Protein AF-A0AAE3JZM0-F1 (afdb_monomer_lite)

Radius of gyration: 17.24 Å; chains: 1; bounding box: 43×20×51 Å

Organism: NCBI:txid3083063

Foldseek 3Di:
DKDKDFADPPFDDKFKDKPRHTDDFDDDPRITIDDDDDDVPIDIDIDGDDDDDPDPVDPPPPPD

pLDDT: mean 84.32, std 13.66, range [38.88, 95.12]

InterPro domains:
  IPR049046 Non-reducing end beta-L-arabinofuranosidase-like, GH127 middle domain [PF20736] (2-50)

Sequence (64 aa):
MKLRICLPEWATDPLLTVNGKAVTPENDGCFVCTCIKMNAGTRVGLAFPLRAVPCRRFRHEKHA

Structure (mmCIF, N/CA/C/O backbone):
data_AF-A0AAE3JZM0-F1
#
_entry.id   AF-A0AAE3JZM0-F1
#
loop_
_atom_site.group_PDB
_atom_site.id
_atom_site.type_symbol
_atom_site.label_atom_id
_atom_site.label_alt_id
_atom_site.label_comp_id
_atom_site.label_asym_id
_atom_site.label_entity_id
_atom_site.label_seq_id
_atom_site.pdbx_PDB_ins_code
_atom_site.Cartn_x
_atom_site.Cartn_y
_atom_site.Cartn_z
_atom_site.occupancy
_atom_site.B_iso_or_equiv
_atom_site.auth_seq_id
_atom_site.auth_comp_id
_atom_site.auth_asym_id
_atom_site.auth_atom_id
_atom_site.pdbx_PDB_model_num
ATOM 1 N N . MET A 1 1 ? -5.555 0.488 17.378 1.00 85.19 1 MET A N 1
ATOM 2 C CA . MET A 1 1 ? -4.730 -0.686 17.013 1.00 85.19 1 MET A CA 1
ATOM 3 C C . MET A 1 1 ? -3.644 -0.212 16.056 1.00 85.19 1 MET A C 1
ATOM 5 O O . MET A 1 1 ? -3.907 0.722 15.304 1.00 85.19 1 MET A O 1
ATOM 9 N N . LYS A 1 2 ? -2.442 -0.800 16.087 1.00 90.38 2 LYS A N 1
ATOM 10 C CA . LYS A 1 2 ? -1.383 -0.491 15.113 1.00 90.38 2 LYS A CA 1
ATOM 11 C C . LYS A 1 2 ? -1.449 -1.514 13.978 1.00 90.38 2 LYS A C 1
ATOM 13 O O . LYS A 1 2 ? -1.209 -2.695 14.210 1.00 90.38 2 LYS A O 1
ATOM 18 N N . LEU A 1 3 ? -1.836 -1.073 12.782 1.00 91.88 3 LEU A N 1
ATOM 19 C CA . LEU A 1 3 ? -1.775 -1.888 11.571 1.00 91.88 3 LEU A CA 1
ATOM 20 C C . LEU A 1 3 ? -0.334 -1.865 11.059 1.00 91.88 3 LEU A C 1
ATOM 22 O O . LEU A 1 3 ? 0.251 -0.789 10.950 1.00 91.88 3 LEU A O 1
ATOM 26 N N . ARG A 1 4 ? 0.221 -3.042 10.759 1.00 94.19 4 ARG A N 1
ATOM 27 C CA . ARG A 1 4 ? 1.568 -3.215 10.202 1.00 94.19 4 ARG A CA 1
ATOM 28 C C . ARG A 1 4 ? 1.447 -3.994 8.900 1.00 94.19 4 ARG A C 1
ATOM 30 O O . ARG A 1 4 ? 0.900 -5.094 8.906 1.00 94.19 4 ARG A O 1
ATOM 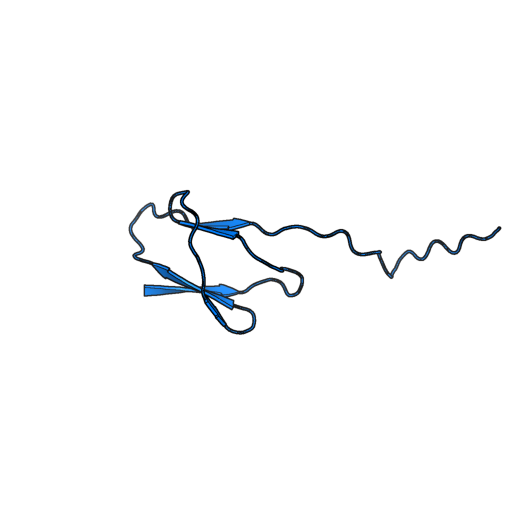37 N N . ILE A 1 5 ? 1.928 -3.426 7.801 1.00 92.44 5 ILE A N 1
ATOM 38 C CA . ILE A 1 5 ? 1.886 -4.041 6.473 1.00 92.44 5 ILE A CA 1
ATOM 39 C C . ILE A 1 5 ? 3.322 -4.234 6.001 1.00 92.44 5 ILE A C 1
ATOM 41 O O . ILE A 1 5 ? 4.073 -3.264 5.937 1.00 92.44 5 ILE A O 1
ATOM 45 N N . CYS A 1 6 ? 3.701 -5.474 5.692 1.00 92.31 6 CYS A N 1
ATOM 46 C CA . CYS A 1 6 ? 5.010 -5.770 5.115 1.00 92.31 6 CYS A CA 1
ATOM 47 C C . CYS A 1 6 ? 5.056 -5.272 3.669 1.00 92.31 6 CYS A C 1
ATOM 49 O O . CYS A 1 6 ? 4.135 -5.535 2.891 1.00 92.31 6 CYS A O 1
ATOM 51 N N . LEU A 1 7 ? 6.115 -4.554 3.321 1.00 90.06 7 LEU A N 1
ATOM 52 C CA . LEU A 1 7 ? 6.350 -4.058 1.982 1.00 90.06 7 LEU A CA 1
ATOM 53 C C . LEU A 1 7 ? 7.199 -5.037 1.171 1.00 90.06 7 LEU A C 1
ATOM 55 O O . LEU A 1 7 ? 8.148 -5.616 1.701 1.00 90.06 7 LEU A O 1
ATOM 59 N N . PRO A 1 8 ? 6.923 -5.169 -0.136 1.00 87.25 8 PRO A N 1
ATOM 60 C CA . PRO A 1 8 ? 7.898 -5.721 -1.063 1.00 87.25 8 PRO A CA 1
ATOM 61 C C . PRO A 1 8 ? 9.193 -4.901 -1.028 1.00 87.25 8 PRO A C 1
ATOM 63 O O . PRO A 1 8 ? 9.142 -3.678 -0.951 1.00 87.25 8 PRO A O 1
ATOM 66 N N . GLU A 1 9 ? 10.347 -5.549 -1.179 1.00 86.69 9 GLU A N 1
ATOM 67 C CA . GLU A 1 9 ? 11.659 -4.876 -1.127 1.00 86.69 9 GLU A CA 1
ATOM 68 C C . GLU A 1 9 ? 11.821 -3.750 -2.160 1.00 86.69 9 GLU A C 1
ATOM 70 O O . GLU A 1 9 ? 12.542 -2.783 -1.935 1.00 86.69 9 GLU A O 1
ATOM 75 N N . TRP A 1 10 ? 11.146 -3.865 -3.305 1.00 85.19 10 TRP A N 1
ATOM 76 C CA . TRP A 1 10 ? 11.190 -2.863 -4.372 1.00 85.19 10 TRP A CA 1
ATOM 77 C C . TRP A 1 10 ? 10.261 -1.669 -4.125 1.00 85.19 10 TRP A C 1
ATOM 79 O O . TRP A 1 10 ? 10.343 -0.676 -4.850 1.00 85.19 10 TRP A O 1
ATOM 89 N N . ALA A 1 11 ? 9.341 -1.767 -3.165 1.00 87.00 11 ALA A N 1
ATOM 90 C CA . ALA A 1 11 ? 8.331 -0.750 -2.937 1.00 87.00 11 ALA A CA 1
ATOM 91 C C . ALA A 1 11 ? 8.942 0.454 -2.214 1.00 87.00 11 ALA A C 1
ATOM 93 O O . ALA A 1 11 ? 9.324 0.381 -1.050 1.00 87.00 11 ALA A O 1
ATOM 94 N N . THR A 1 12 ? 8.989 1.588 -2.907 1.00 82.62 12 THR A N 1
ATOM 95 C CA . THR A 1 12 ? 9.428 2.877 -2.359 1.00 82.62 12 THR A CA 1
ATOM 96 C C . THR A 1 12 ? 8.252 3.840 -2.298 1.00 82.62 12 THR A C 1
ATOM 98 O O . THR A 1 12 ? 7.459 3.867 -3.238 1.00 82.62 12 THR A O 1
ATOM 101 N N . ASP A 1 13 ? 8.173 4.657 -1.248 1.00 85.00 13 ASP A N 1
ATOM 102 C CA . ASP A 1 1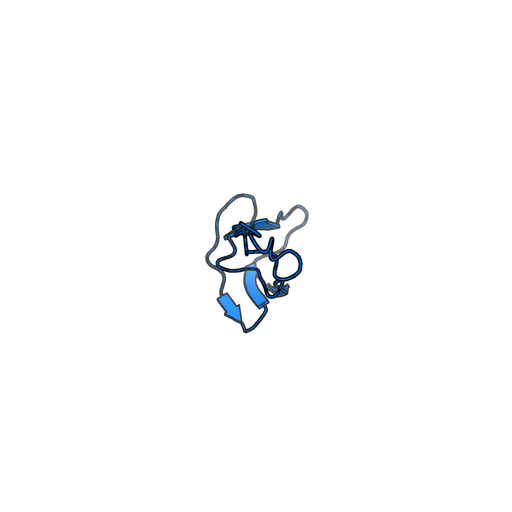3 ? 7.181 5.735 -1.094 1.00 85.00 13 ASP A CA 1
ATOM 103 C C . ASP A 1 13 ? 5.712 5.275 -1.248 1.00 85.00 13 ASP A C 1
ATOM 105 O O . ASP A 1 13 ? 4.979 5.775 -2.108 1.00 85.00 13 ASP A O 1
ATOM 109 N N . PRO A 1 14 ? 5.253 4.293 -0.449 1.00 89.06 14 PRO A N 1
ATOM 110 C CA . PRO A 1 14 ? 3.888 3.796 -0.539 1.00 89.06 14 PRO A CA 1
ATOM 111 C C . PRO A 1 14 ? 2.866 4.857 -0.131 1.00 89.06 14 PRO A C 1
ATOM 113 O O . PRO A 1 14 ? 2.981 5.491 0.919 1.00 89.06 14 PRO A O 1
ATOM 116 N N . LEU A 1 15 ? 1.798 4.980 -0.917 1.00 92.12 15 LEU A N 1
ATOM 117 C CA . LEU A 1 15 ? 0.639 5.780 -0.554 1.00 92.12 15 LEU A CA 1
ATOM 118 C C . LEU A 1 15 ? -0.368 4.899 0.185 1.00 92.12 15 LEU A C 1
ATOM 120 O O . LEU A 1 15 ? -0.970 3.993 -0.397 1.00 92.12 15 LEU A O 1
ATOM 124 N N . LEU A 1 16 ? -0.564 5.188 1.470 1.00 93.25 16 LEU A N 1
ATOM 125 C CA . LEU A 1 16 ? -1.552 4.514 2.301 1.00 93.25 16 LEU A CA 1
ATOM 126 C C . LEU A 1 16 ? -2.837 5.342 2.381 1.00 93.25 16 LEU A C 1
ATOM 128 O O . LEU A 1 16 ? -2.812 6.549 2.628 1.00 93.25 16 LEU A O 1
ATOM 132 N N . THR A 1 17 ? -3.975 4.674 2.214 1.00 95.12 17 THR A N 1
ATOM 133 C CA . THR A 1 17 ? -5.302 5.276 2.357 1.00 95.12 17 THR A CA 1
ATOM 134 C C . THR A 1 17 ? -6.172 4.472 3.314 1.00 95.12 17 THR A C 1
ATOM 136 O O . THR A 1 17 ? -6.157 3.241 3.314 1.00 95.12 17 THR A O 1
ATOM 139 N N . VAL A 1 18 ? -6.969 5.173 4.119 1.00 94.12 18 VAL A N 1
ATOM 140 C CA . VAL A 1 18 ? -7.974 4.582 5.007 1.00 94.12 18 VAL A CA 1
ATOM 141 C C . VAL A 1 18 ? -9.316 5.218 4.686 1.00 94.12 18 VAL A C 1
ATOM 143 O O . VAL A 1 18 ? -9.471 6.436 4.758 1.00 94.12 18 VAL A O 1
ATOM 146 N N . ASN A 1 19 ? -10.291 4.398 4.291 1.00 94.44 19 ASN A N 1
ATOM 147 C CA . ASN A 1 19 ? -11.607 4.842 3.821 1.00 94.44 19 ASN A CA 1
ATOM 148 C C . ASN A 1 19 ? -11.510 5.928 2.728 1.00 94.44 19 ASN A C 1
ATOM 150 O O . ASN A 1 19 ? -12.248 6.909 2.746 1.00 94.44 19 ASN A O 1
ATOM 154 N N . GLY A 1 20 ? -10.556 5.768 1.804 1.00 94.19 20 GLY A N 1
ATOM 155 C CA . GLY A 1 20 ? -10.323 6.694 0.690 1.00 94.19 20 GLY A CA 1
ATOM 156 C C . GLY A 1 20 ? -9.554 7.973 1.040 1.00 94.19 20 GLY A C 1
ATOM 157 O O . GLY A 1 20 ? -9.276 8.759 0.142 1.00 94.19 20 GLY A O 1
ATOM 158 N N . LYS A 1 21 ? -9.175 8.194 2.305 1.00 94.50 21 LYS A N 1
ATOM 159 C CA . LYS A 1 21 ? -8.355 9.345 2.714 1.00 94.50 21 LYS A CA 1
ATOM 160 C C . LYS A 1 21 ? -6.893 8.946 2.843 1.00 94.50 21 LYS A C 1
ATOM 162 O O . LYS A 1 21 ? -6.600 7.939 3.486 1.00 94.50 21 LYS A O 1
ATOM 167 N N . ALA A 1 22 ? -5.995 9.740 2.263 1.00 94.38 22 ALA A N 1
ATOM 168 C CA . ALA A 1 22 ? -4.559 9.571 2.445 1.00 94.38 22 ALA A CA 1
ATOM 169 C C . ALA A 1 22 ? -4.180 9.757 3.919 1.00 94.38 22 ALA A C 1
ATOM 171 O O . ALA A 1 22 ? -4.701 10.642 4.601 1.00 94.38 22 ALA A O 1
ATOM 172 N N . VAL A 1 23 ? -3.282 8.906 4.398 1.00 92.88 23 VAL A N 1
ATOM 173 C CA . VAL A 1 23 ? -2.721 8.975 5.746 1.00 92.88 23 VAL A CA 1
ATOM 174 C C . VAL A 1 23 ? -1.204 8.958 5.650 1.00 92.88 23 VAL A C 1
ATOM 176 O O . VAL A 1 23 ? -0.654 8.335 4.745 1.00 92.88 23 VAL A O 1
ATOM 179 N N . THR A 1 24 ? -0.532 9.617 6.588 1.00 90.94 24 THR A N 1
ATOM 180 C CA . THR A 1 24 ? 0.928 9.561 6.706 1.00 90.94 24 THR A CA 1
ATOM 181 C C . THR A 1 24 ? 1.296 8.355 7.566 1.00 90.94 24 THR A C 1
ATOM 183 O O . THR A 1 24 ? 0.978 8.359 8.759 1.00 90.94 24 THR A O 1
ATOM 186 N N . PRO A 1 25 ? 1.897 7.295 7.001 1.00 89.50 25 PRO A N 1
ATOM 187 C CA . PRO A 1 25 ? 2.330 6.166 7.801 1.00 89.50 25 PRO A CA 1
ATOM 188 C C . PRO A 1 25 ? 3.695 6.414 8.454 1.00 89.50 25 PRO A C 1
ATOM 190 O O . PRO A 1 25 ? 4.470 7.271 8.037 1.00 89.50 25 PRO A O 1
ATOM 193 N N . GLU A 1 26 ? 3.999 5.598 9.455 1.00 90.75 26 GLU A N 1
ATOM 194 C CA . GLU A 1 26 ? 5.339 5.419 10.007 1.00 90.75 26 GLU A CA 1
ATOM 195 C C . GLU A 1 26 ? 6.047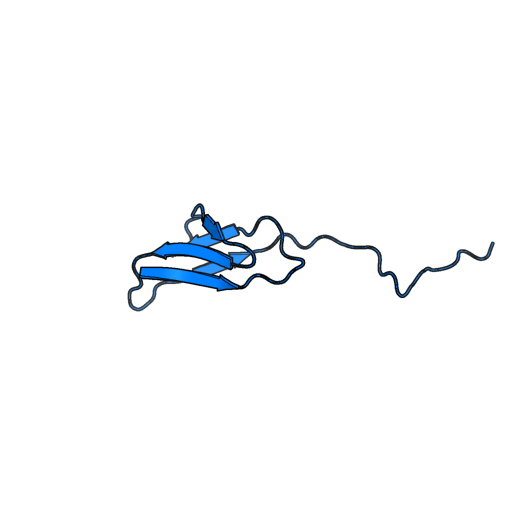 4.291 9.244 1.00 90.75 26 GLU A C 1
ATOM 197 O O . GLU A 1 26 ? 5.455 3.231 9.029 1.00 90.75 26 GLU A O 1
ATOM 202 N N . ASN A 1 27 ? 7.314 4.478 8.875 1.00 86.31 27 ASN A N 1
ATOM 203 C CA . ASN A 1 27 ? 8.144 3.403 8.327 1.00 86.31 27 ASN A CA 1
ATOM 204 C C . ASN A 1 27 ? 8.929 2.721 9.457 1.00 86.31 27 ASN A C 1
ATOM 206 O O . ASN A 1 27 ? 9.610 3.390 10.231 1.00 86.31 27 ASN A O 1
ATOM 210 N N . ASP A 1 28 ? 8.839 1.394 9.535 1.00 86.31 28 ASP A N 1
ATOM 211 C CA . ASP A 1 28 ? 9.515 0.535 10.514 1.00 86.31 28 ASP A CA 1
ATOM 212 C C . ASP A 1 28 ? 10.194 -0.628 9.772 1.00 86.31 28 ASP A C 1
ATOM 214 O O . ASP A 1 28 ? 9.602 -1.686 9.541 1.00 86.31 28 ASP A O 1
ATOM 218 N N . GLY A 1 29 ? 11.424 -0.398 9.303 1.00 86.44 29 GLY A N 1
ATOM 219 C CA . GLY A 1 29 ? 12.153 -1.351 8.463 1.00 86.44 29 GLY A CA 1
ATOM 220 C C . GLY A 1 29 ? 11.405 -1.657 7.161 1.00 86.44 29 GLY A C 1
ATOM 221 O O . GLY A 1 29 ? 11.136 -0.759 6.369 1.00 86.44 29 GLY A O 1
ATOM 222 N N . CYS A 1 30 ? 11.049 -2.928 6.949 1.00 89.38 30 CYS A N 1
ATOM 223 C CA . CYS A 1 30 ? 10.256 -3.369 5.793 1.00 89.38 30 CYS A CA 1
ATOM 224 C C . CYS A 1 30 ? 8.742 -3.188 5.993 1.00 89.38 30 CYS A C 1
ATOM 226 O O . CYS A 1 30 ? 7.961 -3.685 5.187 1.00 89.38 30 CYS A O 1
ATOM 228 N N . PHE A 1 31 ? 8.299 -2.536 7.071 1.00 91.44 31 PHE A N 1
ATOM 229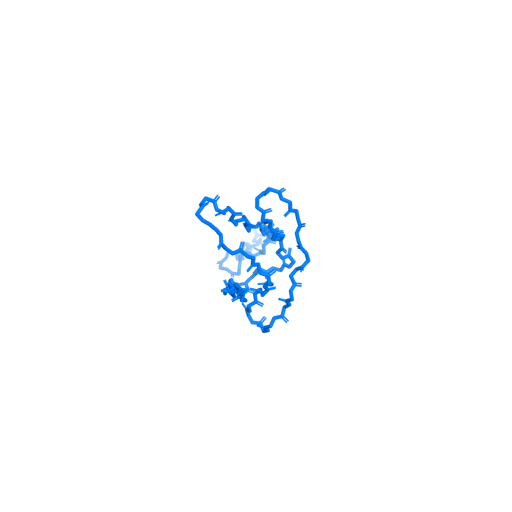 C CA . PHE A 1 31 ? 6.884 -2.367 7.378 1.00 91.44 31 PHE A CA 1
ATOM 230 C C . PHE A 1 31 ? 6.436 -0.918 7.262 1.00 91.44 31 PHE A C 1
ATOM 232 O O . PHE A 1 31 ? 7.084 0.004 7.753 1.00 91.44 31 PHE A O 1
ATOM 239 N N . VAL A 1 32 ? 5.238 -0.748 6.716 1.00 91.44 32 VAL A N 1
ATOM 240 C CA . VAL A 1 32 ? 4.445 0.472 6.853 1.00 91.44 32 VAL A CA 1
ATOM 241 C C . VAL A 1 32 ? 3.500 0.276 8.013 1.00 91.44 32 VAL A C 1
ATOM 243 O O . VAL A 1 32 ? 2.721 -0.681 8.060 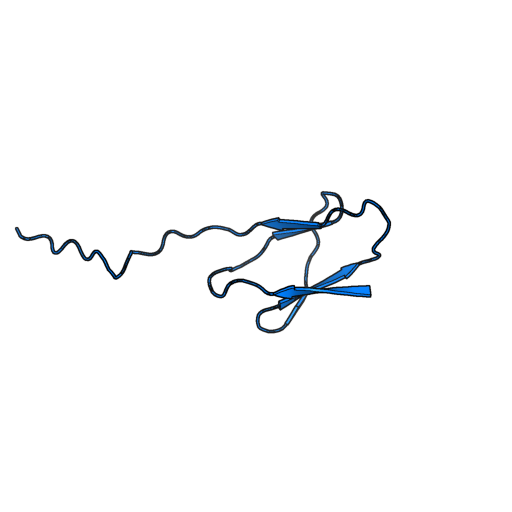1.00 91.44 32 VAL A O 1
ATOM 246 N N . CYS A 1 33 ? 3.565 1.200 8.954 1.00 92.25 33 CYS A N 1
ATOM 247 C CA . CYS A 1 33 ? 2.783 1.174 10.164 1.00 92.25 33 CYS A CA 1
ATOM 248 C C . CYS A 1 33 ? 1.833 2.365 10.217 1.00 92.25 33 CYS A C 1
ATOM 250 O O . CYS A 1 33 ? 2.177 3.484 9.852 1.00 92.25 33 CYS A O 1
ATOM 252 N N . THR A 1 34 ? 0.626 2.147 10.723 1.00 92.56 34 THR A N 1
ATOM 253 C CA . THR A 1 34 ? -0.290 3.249 11.017 1.00 92.56 34 THR A CA 1
ATOM 254 C C . THR A 1 34 ? -1.202 2.901 12.185 1.00 92.56 34 THR A C 1
ATOM 256 O O . THR A 1 34 ? -1.631 1.755 12.362 1.00 92.56 34 THR A O 1
ATOM 259 N N . CYS A 1 35 ? -1.493 3.894 13.015 1.00 91.81 35 CYS A N 1
ATOM 260 C CA . CYS A 1 35 ? -2.481 3.768 14.073 1.00 91.81 35 CYS A CA 1
ATOM 261 C C . CYS A 1 35 ? -3.868 4.009 13.481 1.00 91.81 35 CYS A C 1
ATOM 263 O O . CYS A 1 35 ? -4.206 5.132 13.116 1.00 91.81 35 CYS A O 1
ATOM 265 N N . ILE A 1 36 ? -4.685 2.956 13.409 1.00 90.00 36 ILE A N 1
ATOM 266 C CA . ILE A 1 36 ? -6.055 3.054 12.897 1.00 90.00 36 ILE A CA 1
ATOM 267 C C . ILE A 1 36 ? -7.051 2.424 13.865 1.00 90.00 36 ILE A C 1
ATOM 269 O O . ILE A 1 36 ? -6.749 1.491 14.624 1.00 90.00 36 ILE A O 1
ATOM 273 N N . LYS A 1 37 ? -8.278 2.939 13.822 1.00 89.69 37 LYS A N 1
ATOM 274 C CA . LYS A 1 37 ? -9.436 2.300 14.439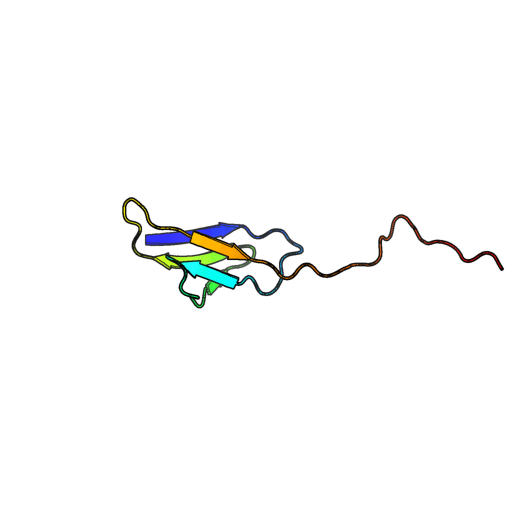 1.00 89.69 37 LYS A CA 1
ATOM 275 C C . LYS A 1 37 ? -10.099 1.419 13.382 1.00 89.69 37 LYS A C 1
ATOM 277 O O . LYS A 1 37 ? -10.697 1.936 12.443 1.00 89.69 37 LYS A O 1
ATOM 282 N N . MET A 1 38 ? -9.939 0.104 13.511 1.00 87.81 38 MET A N 1
ATOM 283 C CA . MET A 1 38 ? -10.595 -0.861 12.631 1.00 87.81 38 MET A CA 1
ATOM 284 C C . MET A 1 38 ? -12.032 -1.073 13.091 1.00 87.81 38 MET A C 1
ATOM 286 O O . MET A 1 38 ? -12.263 -1.475 14.228 1.00 87.81 38 MET A O 1
ATOM 290 N N . ASN A 1 39 ? -12.978 -0.813 12.196 1.00 92.44 39 ASN A N 1
ATOM 291 C CA . ASN A 1 39 ? -14.385 -1.137 12.375 1.00 92.44 39 ASN A CA 1
ATOM 292 C C . ASN A 1 39 ? -14.821 -2.064 11.230 1.00 92.44 39 ASN A C 1
ATOM 294 O O . ASN A 1 39 ? -14.158 -2.140 10.191 1.00 92.44 39 ASN A O 1
ATOM 298 N N . ALA A 1 40 ? -15.956 -2.747 11.387 1.00 93.62 40 ALA A N 1
ATOM 299 C CA . ALA A 1 40 ? -16.554 -3.483 10.279 1.00 93.62 40 ALA A CA 1
ATOM 300 C C . ALA A 1 40 ? -16.759 -2.541 9.075 1.00 93.62 40 ALA A C 1
ATOM 302 O O . ALA A 1 40 ? -17.305 -1.447 9.218 1.00 93.62 40 ALA A O 1
ATOM 303 N N . GLY A 1 41 ? -16.261 -2.944 7.903 1.00 94.81 41 GLY A N 1
ATOM 304 C CA . GLY A 1 41 ? -16.318 -2.141 6.678 1.00 94.81 41 GLY A CA 1
ATOM 305 C C . GLY A 1 41 ? -15.171 -1.140 6.473 1.00 94.81 41 GLY A C 1
ATOM 306 O O . GLY A 1 41 ? -15.160 -0.466 5.444 1.00 94.81 41 GLY A O 1
ATOM 307 N N . THR A 1 42 ? -14.190 -1.040 7.383 1.00 93.38 42 THR A N 1
ATOM 308 C CA . THR A 1 42 ? -12.975 -0.239 7.144 1.00 93.38 42 THR A CA 1
ATOM 309 C C . THR A 1 42 ? -12.241 -0.726 5.892 1.00 93.38 42 THR A C 1
ATOM 311 O O . THR A 1 42 ? -11.927 -1.908 5.768 1.00 93.38 42 THR A O 1
ATOM 314 N N . ARG A 1 43 ? -11.927 0.197 4.976 1.00 94.38 43 ARG A N 1
ATOM 315 C CA . ARG A 1 43 ? -11.158 -0.083 3.755 1.00 94.38 43 ARG A CA 1
ATOM 316 C C . ARG A 1 43 ? -9.755 0.480 3.882 1.00 94.38 43 ARG A C 1
ATOM 318 O O . ARG A 1 43 ? -9.595 1.670 4.146 1.00 94.38 43 ARG A O 1
ATOM 325 N N . VAL A 1 44 ? -8.757 -0.362 3.655 1.00 93.69 44 VAL A N 1
ATOM 326 C CA . VAL A 1 44 ? -7.350 0.038 3.600 1.00 93.69 44 VAL A CA 1
ATOM 327 C C . VAL A 1 44 ? -6.879 -0.136 2.166 1.00 93.69 44 VAL A C 1
ATOM 329 O O . VAL A 1 44 ? -6.994 -1.225 1.610 1.00 93.69 44 VAL A O 1
ATOM 332 N N . GLY A 1 45 ? -6.397 0.943 1.560 1.00 94.00 45 GLY A N 1
ATOM 333 C CA . GLY A 1 45 ? -5.826 0.933 0.219 1.00 94.00 45 GLY A CA 1
ATOM 334 C C . GLY A 1 45 ? -4.338 1.231 0.283 1.00 94.00 45 GLY A C 1
ATOM 335 O O . GLY A 1 45 ? -3.925 2.133 1.010 1.00 94.00 45 GLY A O 1
ATOM 336 N N . LEU A 1 46 ? -3.549 0.492 -0.486 1.00 92.94 46 LEU A N 1
ATOM 337 C CA . LEU A 1 46 ? -2.106 0.656 -0.571 1.00 92.94 46 LEU A CA 1
ATOM 338 C C . LEU A 1 46 ? -1.718 0.740 -2.044 1.00 92.94 46 LEU A C 1
ATOM 340 O O . LEU A 1 46 ? -2.074 -0.141 -2.825 1.00 92.94 46 LEU A O 1
ATOM 344 N N . ALA A 1 47 ? -1.027 1.809 -2.415 1.00 92.06 47 ALA A N 1
ATOM 345 C CA . ALA A 1 47 ? -0.551 2.027 -3.772 1.00 92.06 47 ALA A CA 1
ATOM 346 C C . ALA A 1 47 ? 0.957 2.269 -3.768 1.00 92.06 47 ALA A C 1
ATOM 348 O O . ALA A 1 47 ? 1.494 2.905 -2.861 1.00 92.06 47 ALA A O 1
ATOM 349 N N . PHE A 1 48 ? 1.623 1.775 -4.808 1.00 89.25 48 PHE A N 1
ATOM 350 C CA . PHE A 1 48 ? 3.065 1.893 -4.973 1.00 89.25 48 PHE A CA 1
ATOM 351 C C . PHE A 1 48 ? 3.380 2.470 -6.349 1.00 89.25 48 PHE A C 1
ATOM 353 O O . PHE A 1 48 ? 2.820 1.993 -7.343 1.00 89.25 48 PHE A O 1
ATOM 360 N N . PRO A 1 49 ? 4.291 3.446 -6.446 1.00 87.25 49 PRO A N 1
ATOM 361 C CA . PRO A 1 49 ? 4.846 3.824 -7.731 1.00 87.25 49 PRO A CA 1
ATOM 362 C C . PRO A 1 49 ? 5.690 2.664 -8.271 1.00 87.25 49 PRO A C 1
ATOM 364 O O . PRO A 1 49 ? 6.702 2.280 -7.684 1.00 87.25 49 PRO A O 1
ATOM 367 N N . LEU A 1 50 ? 5.284 2.103 -9.408 1.00 84.62 50 LEU A N 1
ATOM 368 C CA . LEU A 1 50 ? 6.095 1.122 -10.123 1.00 84.62 50 LEU A CA 1
ATOM 369 C C . LEU A 1 50 ? 7.166 1.856 -10.928 1.00 84.62 50 LEU A C 1
ATOM 371 O O . LEU A 1 50 ? 6.855 2.675 -11.793 1.00 84.62 50 LEU A O 1
ATOM 375 N N . ARG A 1 51 ? 8.436 1.555 -10.651 1.00 82.25 51 ARG A N 1
ATOM 376 C CA . ARG A 1 51 ? 9.571 2.077 -11.417 1.00 82.25 51 ARG A CA 1
ATOM 377 C C . ARG A 1 51 ? 10.066 0.999 -12.371 1.00 82.25 51 ARG A C 1
ATOM 379 O O . ARG A 1 51 ? 10.343 -0.124 -11.954 1.00 82.25 51 ARG A O 1
ATOM 386 N N . ALA A 1 52 ? 10.201 1.344 -13.649 1.00 81.06 52 ALA A N 1
ATOM 387 C CA . ALA A 1 52 ? 10.858 0.470 -14.609 1.00 81.06 52 ALA A CA 1
ATOM 388 C C . ALA A 1 52 ? 12.345 0.364 -14.244 1.00 81.06 52 ALA A C 1
ATOM 390 O O . ALA A 1 52 ? 13.071 1.356 -14.263 1.00 81.06 52 ALA A O 1
ATOM 391 N N . VAL A 1 53 ? 12.793 -0.841 -13.901 1.00 74.25 53 VAL A N 1
ATOM 392 C CA . VAL A 1 53 ? 14.211 -1.151 -13.705 1.00 74.25 53 VAL A CA 1
ATOM 393 C C . VAL A 1 53 ? 14.718 -1.939 -14.913 1.00 74.25 53 VAL A C 1
ATOM 395 O O . VAL A 1 53 ? 14.030 -2.863 -15.356 1.00 74.25 53 VAL A O 1
ATOM 398 N N . PRO A 1 54 ? 15.898 -1.608 -15.473 1.00 72.06 54 PRO A N 1
ATOM 399 C CA . PRO A 1 54 ? 16.467 -2.368 -16.576 1.00 72.06 54 PRO A CA 1
ATOM 400 C C . PRO A 1 54 ? 16.581 -3.844 -16.203 1.00 72.06 54 PRO A C 1
ATOM 402 O O . PRO A 1 54 ? 17.160 -4.199 -15.171 1.00 72.06 54 PRO A O 1
ATOM 405 N N . CYS A 1 55 ? 16.031 -4.718 -17.043 1.00 71.25 55 CYS A N 1
ATOM 406 C CA . CYS A 1 55 ? 16.118 -6.145 -16.801 1.00 71.25 55 CYS A CA 1
ATOM 407 C C . CYS A 1 55 ? 17.570 -6.601 -16.969 1.00 71.25 55 CYS A C 1
ATOM 409 O O . CYS A 1 55 ? 18.094 -6.644 -18.080 1.00 71.25 55 CYS A O 1
ATOM 411 N N . ARG A 1 56 ? 18.224 -6.995 -15.870 1.00 66.19 56 ARG A N 1
ATOM 412 C CA . ARG A 1 56 ? 19.610 -7.493 -15.909 1.00 66.19 56 ARG A CA 1
ATOM 413 C C . ARG A 1 56 ? 19.768 -8.786 -16.720 1.00 66.19 56 ARG A C 1
ATOM 415 O O . ARG A 1 56 ? 20.881 -9.103 -17.115 1.00 66.19 56 ARG A O 1
ATOM 422 N N . ARG A 1 57 ? 18.675 -9.524 -16.966 1.00 58.47 57 ARG A N 1
ATOM 423 C CA . ARG A 1 57 ? 18.674 -10.769 -17.758 1.00 58.47 57 ARG A CA 1
ATOM 424 C C . ARG A 1 57 ? 18.703 -10.541 -19.267 1.00 58.47 57 ARG A C 1
ATOM 426 O O . ARG A 1 57 ? 19.162 -11.418 -19.982 1.00 58.47 57 ARG A O 1
ATOM 433 N N . PHE A 1 58 ? 18.257 -9.381 -19.738 1.00 55.91 58 PHE A N 1
ATOM 434 C CA . PHE A 1 58 ? 18.252 -9.035 -21.155 1.00 55.91 58 PHE A CA 1
ATOM 435 C C . PHE A 1 58 ? 19.111 -7.791 -21.358 1.00 55.91 58 PHE A C 1
ATOM 437 O O . PHE A 1 58 ? 18.621 -6.722 -21.722 1.00 55.91 58 PHE A O 1
ATOM 444 N N . ARG A 1 59 ? 20.425 -7.919 -21.132 1.00 56.62 59 ARG A N 1
ATOM 445 C CA . ARG A 1 59 ? 21.354 -7.084 -21.894 1.00 56.62 59 ARG A CA 1
ATOM 446 C C . ARG A 1 59 ? 21.158 -7.505 -23.345 1.00 56.62 59 ARG A C 1
ATOM 448 O O . ARG A 1 59 ? 21.688 -8.524 -23.766 1.00 56.62 59 ARG A O 1
ATOM 455 N N . HIS A 1 60 ? 20.362 -6.750 -24.096 1.00 56.72 60 HIS A N 1
ATOM 456 C CA . HIS A 1 60 ? 20.562 -6.712 -25.535 1.00 56.72 60 HIS A CA 1
ATOM 457 C C . HIS A 1 60 ? 21.953 -6.115 -25.721 1.00 56.72 60 HIS A C 1
ATOM 459 O O . HIS A 1 60 ? 22.125 -4.896 -25.694 1.00 56.72 60 HIS A O 1
ATOM 465 N N . GLU A 1 61 ? 22.960 -6.983 -25.803 1.00 51.12 61 GLU A N 1
ATOM 466 C CA . GLU A 1 61 ? 24.223 -6.622 -26.417 1.00 51.12 61 GLU A CA 1
ATOM 467 C C . GLU A 1 61 ? 23.850 -6.149 -27.816 1.00 51.12 61 GLU A C 1
ATOM 469 O O . GLU A 1 61 ? 23.416 -6.924 -28.669 1.00 51.12 61 GLU A O 1
ATOM 474 N N . LYS A 1 62 ? 23.888 -4.829 -28.010 1.00 48.56 62 LYS A N 1
ATOM 475 C CA . LYS A 1 62 ? 23.868 -4.251 -29.343 1.00 48.56 62 LYS A CA 1
ATOM 476 C C . LYS A 1 62 ? 25.146 -4.735 -30.021 1.00 48.56 62 LYS A C 1
ATOM 478 O O . LYS A 1 62 ? 26.185 -4.101 -29.902 1.00 48.56 62 LYS A O 1
ATOM 483 N N . HIS A 1 63 ? 25.072 -5.886 -30.676 1.00 49.94 63 HIS A N 1
ATOM 484 C CA . HIS A 1 63 ? 25.976 -6.213 -31.761 1.00 49.94 63 HIS A CA 1
ATOM 485 C C . HIS A 1 63 ? 25.601 -5.314 -32.940 1.00 49.94 63 HIS A C 1
ATOM 487 O O . HIS A 1 63 ? 24.627 -5.598 -33.636 1.00 49.94 63 HIS A O 1
ATOM 493 N N . ALA A 1 64 ? 26.329 -4.206 -33.083 1.00 38.88 64 ALA A N 1
ATOM 494 C CA . ALA A 1 64 ? 26.711 -3.551 -34.337 1.00 38.88 64 ALA A CA 1
ATOM 495 C C . ALA A 1 64 ? 27.581 -2.333 -34.005 1.00 38.88 64 ALA A C 1
ATOM 497 O O . ALA A 1 64 ? 27.055 -1.403 -33.348 1.00 38.88 64 ALA A O 1
#

Secondary structure (DSSP, 8-state):
-EEEEEPPTT--S-EEEETTEEE-PEEETTEEEEE----TT--EEEE-PPPP---TT-------